Protein AF-A0A2A4T9M2-F1 (afdb_monomer)

pLDDT: mean 83.79, std 14.41, range [33.53, 97.06]

Sequence (127 aa):
MSETKCDWQEVVDRSPRGYVEMNDGKRALYGPIESIVVDECDFVTIILKWSAEMTLGKCGIPTGEWTAVENNPIVFPNFIVSFTIDRMPEKGDRVLFGGFNILFFDKIEKVRPEDVKGLELEGNPTT

Structure (mmCIF, N/CA/C/O backbone):
data_AF-A0A2A4T9M2-F1
#
_entry.id   AF-A0A2A4T9M2-F1
#
loop_
_atom_site.group_PDB
_atom_site.id
_atom_site.type_symbol
_atom_site.label_atom_id
_atom_site.label_alt_id
_atom_site.label_comp_id
_atom_site.label_asym_id
_atom_site.label_entity_id
_atom_site.label_seq_id
_atom_site.pdbx_PDB_ins_code
_atom_site.Cartn_x
_atom_site.Cartn_y
_atom_site.Cartn_z
_atom_site.occupancy
_atom_site.B_iso_or_equiv
_atom_site.auth_seq_id
_atom_site.auth_comp_id
_atom_site.auth_asym_id
_atom_site.auth_atom_id
_atom_site.pdbx_PDB_model_num
ATOM 1 N N . MET A 1 1 ? -20.728 4.838 -8.486 1.00 52.41 1 MET A N 1
ATOM 2 C CA . MET A 1 1 ? -19.629 5.738 -8.087 1.00 52.41 1 MET A CA 1
ATOM 3 C C . MET A 1 1 ? -18.981 5.116 -6.872 1.00 52.41 1 MET A C 1
ATOM 5 O O . MET A 1 1 ? -19.731 4.701 -5.996 1.00 52.41 1 MET A O 1
ATOM 9 N N . SER A 1 2 ? -17.659 4.970 -6.854 1.00 66.62 2 SER A N 1
ATOM 10 C CA . SER A 1 2 ? -16.936 4.539 -5.657 1.00 66.62 2 SER A CA 1
ATOM 11 C C . SER A 1 2 ? -17.000 5.647 -4.610 1.00 66.62 2 SER A C 1
ATOM 13 O O . SER A 1 2 ? -16.831 6.823 -4.929 1.00 66.62 2 SER A O 1
ATOM 15 N N . GLU A 1 3 ? -17.317 5.277 -3.376 1.00 83.75 3 GLU A N 1
ATOM 16 C CA . GLU A 1 3 ? -17.395 6.201 -2.250 1.00 83.75 3 GLU A CA 1
ATOM 17 C C . GLU A 1 3 ? -16.004 6.382 -1.641 1.00 83.75 3 GLU A C 1
ATOM 19 O O . GLU A 1 3 ? -15.291 5.402 -1.416 1.00 83.75 3 GLU A O 1
ATOM 24 N N . THR A 1 4 ? -15.619 7.633 -1.389 1.00 85.50 4 THR A N 1
ATOM 25 C CA . THR A 1 4 ? -14.401 7.957 -0.642 1.00 85.50 4 THR A CA 1
ATOM 26 C C . THR A 1 4 ? -14.651 7.774 0.850 1.00 85.50 4 THR A C 1
ATOM 28 O O . THR A 1 4 ? -15.569 8.376 1.403 1.00 85.50 4 THR A O 1
ATOM 31 N N . LYS A 1 5 ? -13.811 6.963 1.492 1.00 89.12 5 LYS A N 1
ATOM 32 C CA . LYS A 1 5 ? -13.893 6.567 2.901 1.00 89.12 5 LYS A CA 1
ATOM 33 C C . LYS A 1 5 ? -12.594 6.906 3.633 1.00 89.12 5 LYS A C 1
ATOM 35 O O . LYS A 1 5 ? -11.567 7.105 2.991 1.00 89.12 5 LYS A O 1
ATOM 40 N N . CYS A 1 6 ? -12.639 6.950 4.965 1.00 86.19 6 CYS A N 1
ATOM 41 C CA . CYS A 1 6 ? -11.471 7.214 5.821 1.00 86.19 6 CYS A CA 1
ATOM 42 C C . CYS A 1 6 ? -11.332 6.220 6.987 1.00 86.19 6 CYS A C 1
ATOM 44 O O . CYS A 1 6 ? -10.532 6.461 7.880 1.00 86.19 6 CYS A O 1
ATOM 46 N N . ASP A 1 7 ? -12.122 5.143 7.011 1.00 90.38 7 ASP A N 1
ATOM 47 C CA . ASP A 1 7 ? -12.035 4.107 8.044 1.00 90.38 7 ASP A CA 1
ATOM 48 C C . ASP A 1 7 ? -11.320 2.872 7.488 1.00 90.38 7 ASP A C 1
ATOM 50 O O . ASP A 1 7 ? -11.917 2.035 6.806 1.00 90.38 7 ASP A O 1
ATOM 54 N N . TRP A 1 8 ? -10.015 2.776 7.737 1.00 94.69 8 TRP A N 1
ATOM 55 C CA . TRP A 1 8 ? -9.203 1.653 7.276 1.00 94.69 8 TRP A CA 1
ATOM 56 C C . TRP A 1 8 ? -9.499 0.346 7.999 1.00 94.69 8 TRP A C 1
ATOM 58 O O . TRP A 1 8 ? -9.036 -0.696 7.526 1.00 94.69 8 TRP A O 1
ATOM 68 N N . GLN A 1 9 ? -10.296 0.351 9.074 1.00 94.75 9 GLN A N 1
ATOM 69 C CA . GLN A 1 9 ? -10.727 -0.897 9.694 1.00 94.75 9 GLN A CA 1
ATOM 70 C C . GLN A 1 9 ? -11.487 -1.767 8.684 1.00 94.75 9 GLN A C 1
ATOM 72 O O . GLN A 1 9 ? -11.270 -2.974 8.636 1.00 94.75 9 GLN A O 1
ATOM 77 N N . GLU A 1 10 ? -12.252 -1.158 7.768 1.00 93.62 10 GLU A N 1
ATOM 78 C CA . GLU A 1 10 ? -12.910 -1.869 6.663 1.00 93.62 10 GLU A CA 1
ATOM 79 C C . GLU A 1 10 ? -11.907 -2.611 5.760 1.00 93.62 10 GLU A C 1
ATOM 81 O O . GLU A 1 10 ? -12.169 -3.726 5.304 1.00 93.62 10 GLU A O 1
ATOM 86 N N . VAL A 1 11 ? -10.742 -2.014 5.498 1.00 94.44 11 VAL A N 1
ATOM 87 C CA . VAL A 1 11 ? -9.681 -2.649 4.703 1.00 94.44 11 VAL A CA 1
ATOM 88 C C . VAL A 1 11 ? -9.020 -3.771 5.503 1.00 94.44 11 VAL A C 1
ATOM 90 O O . VAL A 1 11 ? -8.787 -4.852 4.959 1.00 94.44 11 VAL A O 1
ATOM 93 N N . VAL A 1 12 ? -8.747 -3.543 6.790 1.00 95.25 12 VAL A N 1
ATOM 94 C CA . VAL A 1 12 ? -8.125 -4.528 7.688 1.00 95.25 12 VAL A CA 1
ATOM 95 C C . VAL A 1 12 ? -9.006 -5.764 7.870 1.00 95.25 12 VAL A C 1
ATOM 97 O O . VAL A 1 12 ? -8.512 -6.886 7.740 1.00 95.25 12 VAL A O 1
ATOM 100 N N . ASP A 1 13 ? -10.309 -5.586 8.082 1.00 95.62 13 ASP A N 1
ATOM 101 C CA . ASP A 1 13 ? -11.271 -6.673 8.314 1.00 95.62 13 ASP A CA 1
ATOM 102 C C . ASP A 1 13 ? -11.364 -7.637 7.127 1.00 95.62 13 ASP A C 1
ATOM 104 O O . 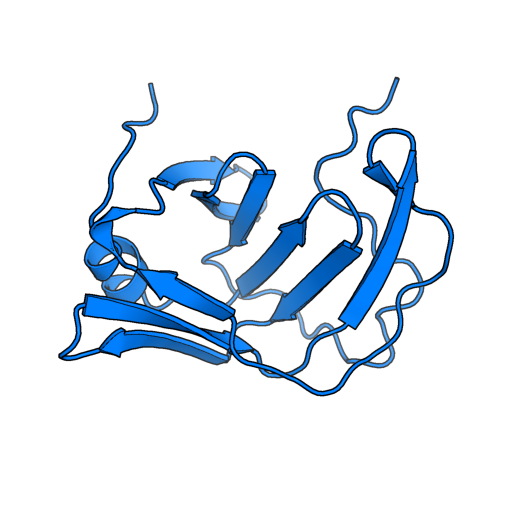ASP A 1 13 ? -11.597 -8.838 7.282 1.00 95.62 13 ASP A O 1
ATOM 108 N N . ARG A 1 14 ? -11.098 -7.133 5.921 1.00 94.62 14 ARG A N 1
ATOM 109 C CA . ARG A 1 14 ? -11.031 -7.939 4.700 1.00 94.62 14 ARG A CA 1
ATOM 110 C C . ARG A 1 14 ? -9.749 -8.764 4.571 1.00 94.62 14 ARG A C 1
ATOM 112 O O . ARG A 1 14 ? -9.657 -9.581 3.657 1.00 94.62 14 ARG A O 1
ATOM 119 N N . SER A 1 15 ? -8.782 -8.582 5.473 1.00 93.31 15 SER A N 1
ATOM 120 C CA . SER A 1 15 ? -7.536 -9.353 5.556 1.00 93.31 15 SER A CA 1
ATOM 121 C C . SER A 1 15 ? -6.793 -9.478 4.211 1.00 93.31 15 SER A C 1
ATOM 123 O O . SER A 1 15 ? -6.554 -10.601 3.755 1.00 93.31 15 SER A O 1
ATOM 125 N N . PRO A 1 16 ? -6.424 -8.359 3.556 1.00 93.12 16 PRO A N 1
ATOM 126 C CA . PRO A 1 16 ? -5.780 -8.369 2.243 1.00 93.12 16 PRO A CA 1
ATOM 127 C C . PRO A 1 16 ? -4.486 -9.192 2.235 1.00 93.12 16 PRO A C 1
ATOM 129 O O . PRO A 1 16 ? -3.684 -9.149 3.170 1.00 93.12 16 PRO A O 1
ATOM 132 N N . ARG A 1 17 ? -4.277 -9.954 1.155 1.00 90.62 17 ARG A N 1
ATOM 133 C CA . ARG A 1 17 ? -3.112 -10.839 0.945 1.00 90.62 17 ARG A CA 1
ATOM 134 C C . ARG A 1 17 ? -2.415 -10.620 -0.397 1.00 90.62 17 ARG A C 1
ATOM 136 O O . ARG A 1 17 ? -1.565 -11.436 -0.763 1.00 90.62 17 ARG A O 1
ATOM 143 N N . GLY A 1 18 ? -2.796 -9.578 -1.127 1.00 93.12 18 GLY A N 1
ATOM 144 C CA . GLY A 1 18 ? -2.173 -9.189 -2.382 1.00 93.12 18 GLY A CA 1
ATOM 145 C C . GLY A 1 18 ? -0.875 -8.434 -2.155 1.00 93.12 18 GLY A C 1
ATOM 146 O O . GLY A 1 18 ? 0.050 -8.926 -1.504 1.00 93.12 18 GLY A O 1
ATOM 147 N N . TYR A 1 19 ? -0.801 -7.238 -2.713 1.00 92.44 19 TYR A N 1
ATOM 148 C CA . TYR A 1 19 ? 0.390 -6.404 -2.693 1.00 92.44 19 TYR A CA 1
ATOM 149 C C . TYR A 1 19 ? 0.013 -4.929 -2.616 1.00 92.44 19 TYR A C 1
ATOM 151 O O . TYR A 1 19 ? -1.140 -4.559 -2.854 1.00 92.44 19 TYR A O 1
ATOM 159 N N . VAL A 1 20 ? 0.997 -4.104 -2.279 1.00 93.56 20 VAL A N 1
ATOM 160 C CA . VAL A 1 20 ? 0.899 -2.650 -2.326 1.00 93.56 20 VAL A CA 1
ATOM 161 C C . VAL A 1 20 ? 1.801 -2.107 -3.430 1.00 93.56 20 VAL A C 1
ATOM 163 O O . VAL A 1 20 ? 2.918 -2.588 -3.621 1.00 93.56 20 VAL A O 1
ATOM 166 N N . GLU A 1 21 ? 1.304 -1.100 -4.131 1.00 92.50 21 GLU A N 1
ATOM 167 C CA . GLU A 1 21 ? 2.048 -0.198 -4.999 1.00 92.50 21 GLU A CA 1
ATOM 168 C C . GLU A 1 21 ? 1.933 1.204 -4.401 1.00 92.50 21 GLU A C 1
ATOM 170 O O . GLU A 1 21 ? 0.840 1.751 -4.252 1.00 92.50 21 GLU A O 1
ATOM 175 N N . MET A 1 22 ? 3.065 1.786 -4.032 1.00 92.00 22 MET A N 1
ATOM 176 C CA . MET A 1 22 ? 3.144 3.155 -3.549 1.00 92.00 22 MET A CA 1
ATOM 177 C C . MET A 1 22 ? 3.918 4.026 -4.517 1.00 92.00 22 MET A C 1
ATOM 179 O O . MET A 1 22 ? 4.895 3.583 -5.115 1.00 92.00 22 MET A O 1
ATOM 183 N N . ASN A 1 23 ? 3.515 5.287 -4.613 1.00 88.94 23 ASN A N 1
ATOM 184 C CA . ASN A 1 23 ? 4.196 6.30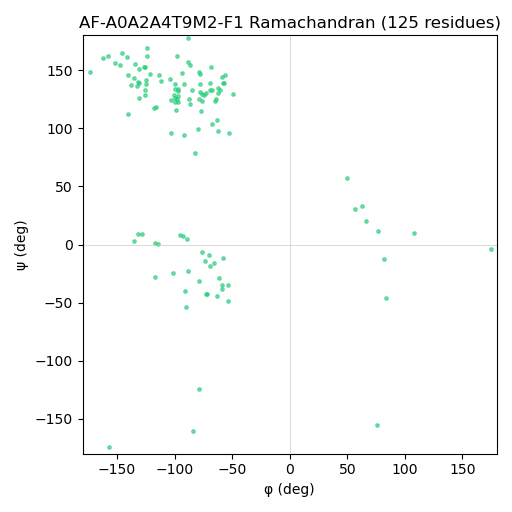1 -5.398 1.00 88.94 23 ASN A CA 1
ATOM 185 C C . ASN A 1 23 ? 4.191 7.631 -4.633 1.00 88.94 23 ASN A C 1
ATOM 187 O O . ASN A 1 23 ? 3.143 8.250 -4.457 1.00 88.94 23 ASN A O 1
ATOM 191 N N . ASP A 1 24 ? 5.369 8.078 -4.187 1.00 85.00 24 ASP A N 1
ATOM 192 C CA . ASP A 1 24 ? 5.542 9.356 -3.473 1.00 85.00 24 ASP A CA 1
ATOM 193 C C . ASP A 1 24 ? 5.955 10.521 -4.404 1.00 85.00 24 ASP A C 1
ATOM 195 O O . ASP A 1 24 ? 6.299 11.617 -3.952 1.00 85.00 24 ASP A O 1
ATOM 199 N N . GLY A 1 25 ? 5.946 10.285 -5.721 1.00 84.25 25 GLY A N 1
ATOM 200 C CA . GLY A 1 25 ? 6.377 11.217 -6.763 1.00 84.25 25 GLY A CA 1
ATOM 201 C C . GLY A 1 25 ? 7.890 11.254 -7.004 1.00 84.25 25 GLY A C 1
ATOM 202 O O . GLY A 1 25 ? 8.329 11.809 -8.011 1.00 84.25 25 GLY A O 1
ATOM 203 N N . LYS A 1 26 ? 8.696 10.661 -6.117 1.00 86.25 26 LYS A N 1
ATOM 204 C CA . LYS A 1 26 ? 10.155 10.509 -6.268 1.00 86.25 26 LYS A CA 1
ATOM 205 C C . LYS A 1 26 ? 10.575 9.050 -6.331 1.00 86.25 26 LYS A C 1
ATOM 207 O O . LYS A 1 26 ? 11.613 8.736 -6.907 1.00 86.25 26 LYS A O 1
ATOM 212 N N . ARG A 1 27 ? 9.802 8.167 -5.716 1.00 89.56 27 ARG A N 1
ATOM 213 C CA . ARG A 1 27 ? 10.038 6.736 -5.638 1.00 89.56 27 ARG A CA 1
ATOM 214 C C . ARG A 1 27 ? 8.725 5.998 -5.789 1.00 89.56 27 ARG A C 1
ATOM 216 O O . ARG A 1 27 ? 7.679 6.453 -5.325 1.00 89.56 27 ARG A O 1
ATOM 223 N N . ALA A 1 28 ? 8.824 4.841 -6.420 1.00 90.38 28 ALA A N 1
ATOM 224 C CA . ALA A 1 28 ? 7.806 3.825 -6.349 1.00 90.38 28 ALA A CA 1
ATOM 225 C C . ALA A 1 28 ? 8.268 2.715 -5.412 1.00 90.38 28 ALA A C 1
ATOM 227 O O . ALA A 1 28 ? 9.448 2.364 -5.412 1.00 90.38 28 ALA A O 1
ATOM 228 N N . LEU A 1 29 ? 7.338 2.172 -4.637 1.00 92.12 29 LEU A N 1
ATOM 229 C CA . LEU A 1 29 ? 7.558 1.027 -3.770 1.00 92.12 29 LEU A CA 1
ATOM 230 C C . LEU A 1 29 ? 6.540 -0.055 -4.113 1.00 92.12 29 LEU A C 1
ATOM 232 O O . LEU A 1 29 ? 5.368 0.231 -4.340 1.00 92.12 29 LEU A O 1
ATOM 236 N N . TYR A 1 30 ? 7.000 -1.296 -4.147 1.00 91.69 30 TYR A N 1
ATOM 237 C CA . TYR A 1 30 ? 6.173 -2.465 -4.396 1.00 91.69 30 TYR A CA 1
ATOM 238 C C . TYR A 1 30 ? 6.472 -3.525 -3.346 1.00 91.69 30 TYR A C 1
ATOM 240 O O . TYR A 1 30 ? 7.638 -3.771 -3.027 1.00 91.69 30 TYR A O 1
ATOM 248 N N . GLY A 1 31 ? 5.444 -4.207 -2.850 1.00 91.06 31 GLY A N 1
ATOM 249 C CA . GLY A 1 31 ? 5.676 -5.411 -2.062 1.00 91.06 31 GLY A CA 1
ATOM 250 C C . GLY A 1 31 ? 4.410 -6.181 -1.697 1.00 91.06 31 GLY A C 1
ATOM 251 O O . GLY A 1 31 ? 3.346 -5.586 -1.511 1.00 91.06 31 GLY A O 1
ATOM 252 N N . PRO A 1 32 ? 4.496 -7.518 -1.585 1.00 92.25 32 PRO A N 1
ATOM 253 C CA . PRO A 1 32 ? 3.383 -8.343 -1.139 1.00 92.25 32 PRO A CA 1
ATOM 254 C C . PRO A 1 32 ? 3.073 -8.111 0.339 1.00 92.25 32 PRO A C 1
ATOM 256 O O . PRO A 1 32 ? 3.974 -8.061 1.177 1.00 92.25 32 PRO A O 1
ATOM 259 N N . ILE A 1 33 ? 1.784 -8.060 0.662 1.00 93.56 33 ILE A N 1
ATOM 260 C CA . ILE A 1 33 ? 1.295 -7.783 2.013 1.00 93.56 33 ILE A CA 1
ATOM 261 C C . ILE A 1 33 ? 1.538 -9.002 2.907 1.00 93.56 33 ILE A C 1
ATOM 263 O O . ILE A 1 33 ? 1.195 -10.146 2.574 1.00 93.56 33 ILE A O 1
ATOM 267 N N . GLU A 1 34 ? 2.127 -8.754 4.069 1.00 93.19 34 GLU A N 1
ATOM 268 C CA . GLU A 1 34 ? 2.172 -9.696 5.180 1.00 93.19 34 GLU A CA 1
ATOM 269 C C . GLU A 1 34 ? 0.962 -9.496 6.091 1.00 93.19 34 GLU A C 1
ATOM 271 O O . GLU A 1 34 ? 0.197 -10.439 6.317 1.00 93.19 34 GLU A O 1
ATOM 276 N N . SER A 1 35 ? 0.743 -8.266 6.551 1.00 95.06 35 SER A N 1
ATOM 277 C CA . SER A 1 35 ? -0.394 -7.890 7.390 1.00 95.06 35 SER A CA 1
ATOM 278 C C . SER A 1 35 ? -0.683 -6.393 7.310 1.00 95.06 35 SER A C 1
ATOM 280 O O . SER A 1 35 ? 0.153 -5.599 6.883 1.00 95.06 35 SER A O 1
ATOM 282 N N . ILE A 1 36 ? -1.892 -6.018 7.722 1.00 97.06 36 ILE A N 1
ATOM 283 C CA . ILE A 1 36 ? -2.294 -4.627 7.931 1.00 97.06 36 ILE A CA 1
ATOM 284 C C . ILE A 1 36 ? -2.987 -4.560 9.279 1.00 97.06 36 ILE A C 1
ATOM 286 O O . ILE A 1 36 ? -3.788 -5.442 9.592 1.00 97.06 36 ILE A O 1
ATOM 290 N N . VAL A 1 37 ? -2.665 -3.544 10.068 1.00 96.94 37 VAL A N 1
ATOM 291 C CA . VAL A 1 37 ? -3.269 -3.312 11.381 1.00 96.94 37 VAL A CA 1
ATOM 292 C C . VAL A 1 37 ? -3.631 -1.840 11.533 1.00 96.94 37 VAL A C 1
ATOM 294 O O . VAL A 1 37 ? -2.891 -0.982 11.054 1.00 96.94 37 VAL A O 1
ATOM 297 N N . VAL A 1 38 ? -4.750 -1.566 12.203 1.00 96.50 38 VAL A N 1
ATOM 298 C CA . VAL A 1 38 ? -4.997 -0.274 12.852 1.00 96.50 38 VAL A CA 1
ATOM 299 C C . VAL A 1 38 ? -4.631 -0.453 14.322 1.00 96.50 38 VAL A C 1
ATOM 301 O O . VAL A 1 38 ? -5.127 -1.382 14.962 1.00 96.50 38 VAL A O 1
ATOM 304 N N . ASP A 1 39 ? -3.706 0.353 14.832 1.00 94.19 39 ASP A N 1
ATOM 305 C CA . ASP A 1 39 ? -3.257 0.263 16.223 1.00 94.19 39 ASP A CA 1
ATOM 306 C C . ASP A 1 39 ? -4.112 1.108 17.187 1.00 94.19 39 ASP A C 1
ATOM 308 O O . ASP A 1 39 ? -5.047 1.806 16.796 1.00 94.19 39 ASP A O 1
ATOM 312 N N . GLU A 1 40 ? -3.795 1.043 18.483 1.00 92.19 40 GLU A N 1
ATOM 313 C CA . GLU A 1 40 ? -4.499 1.799 19.530 1.00 92.19 40 GLU A CA 1
ATOM 314 C C . GLU A 1 40 ? -4.318 3.324 19.432 1.00 92.19 40 GLU A C 1
ATOM 316 O O . GLU A 1 40 ? -5.076 4.074 20.048 1.00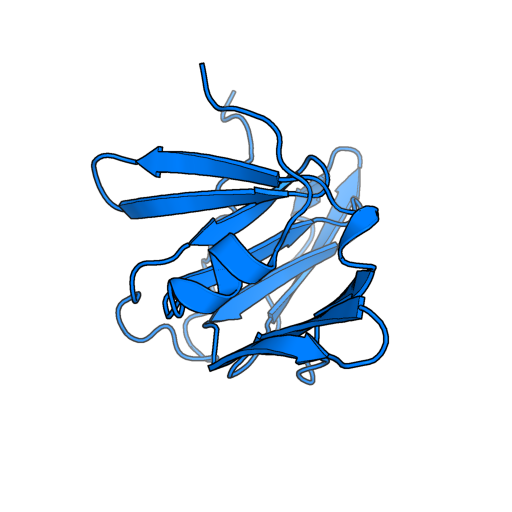 92.19 40 GLU A O 1
ATOM 321 N N . CYS A 1 41 ? -3.329 3.784 18.661 1.00 93.19 41 CYS A N 1
ATOM 322 C CA . CYS A 1 41 ? -3.080 5.194 18.381 1.00 93.19 41 CYS A CA 1
ATOM 323 C C . CYS A 1 41 ? -3.786 5.670 17.098 1.00 93.19 41 CYS A C 1
ATOM 325 O O . CYS A 1 41 ? -3.563 6.809 16.683 1.00 93.19 41 CYS A O 1
ATOM 327 N N . ASP A 1 42 ? -4.632 4.831 16.487 1.00 93.12 42 ASP A N 1
ATOM 328 C CA . ASP A 1 42 ? -5.346 5.089 15.231 1.00 93.12 42 ASP A CA 1
ATOM 329 C C . ASP A 1 42 ? -4.404 5.285 14.025 1.00 93.12 42 ASP A C 1
ATOM 331 O O . ASP A 1 42 ? -4.668 6.056 13.094 1.00 93.12 42 ASP A O 1
ATOM 335 N N . PHE A 1 43 ? -3.271 4.576 14.034 1.00 95.81 43 PHE A N 1
ATOM 336 C CA . PHE A 1 43 ? -2.373 4.476 12.888 1.00 95.81 43 PHE A CA 1
ATOM 337 C C . PHE A 1 43 ? -2.594 3.178 12.130 1.00 95.81 43 PHE A C 1
ATOM 339 O O . PHE A 1 43 ? -2.695 2.095 12.703 1.00 95.81 43 PHE A O 1
ATOM 346 N N . VAL A 1 44 ? -2.588 3.293 10.807 1.00 96.62 44 VAL A N 1
ATOM 347 C CA . VAL A 1 44 ? -2.546 2.156 9.899 1.00 96.62 44 VAL A CA 1
ATOM 348 C C . VAL A 1 44 ? -1.089 1.794 9.672 1.00 96.62 44 VAL A C 1
ATOM 350 O O . VAL A 1 44 ? -0.298 2.637 9.249 1.00 96.62 44 VAL A O 1
ATOM 353 N N . THR A 1 45 ? -0.747 0.533 9.917 1.00 97.00 45 THR A N 1
ATOM 354 C CA . THR A 1 45 ? 0.563 -0.036 9.594 1.00 97.00 45 THR A CA 1
ATOM 355 C C . THR A 1 45 ? 0.393 -1.170 8.591 1.00 97.00 45 THR A C 1
ATOM 357 O O . THR A 1 45 ? -0.237 -2.183 8.897 1.00 97.00 45 THR A O 1
ATOM 360 N N . ILE A 1 46 ? 0.973 -1.015 7.400 1.00 96.25 46 ILE A N 1
ATOM 361 C CA . ILE A 1 46 ? 1.056 -2.059 6.373 1.00 96.25 46 ILE A CA 1
ATOM 362 C C . ILE A 1 46 ? 2.445 -2.689 6.461 1.00 96.25 46 ILE A C 1
ATOM 364 O O . ILE A 1 46 ? 3.460 -2.037 6.203 1.00 96.25 46 ILE A O 1
ATOM 368 N N . ILE A 1 47 ? 2.481 -3.969 6.813 1.00 95.19 47 ILE A N 1
ATOM 369 C CA . ILE A 1 47 ? 3.693 -4.783 6.874 1.00 95.19 47 ILE A CA 1
ATOM 370 C C . ILE A 1 47 ? 3.750 -5.608 5.594 1.00 95.19 47 ILE A C 1
ATOM 372 O O . ILE A 1 47 ? 2.799 -6.315 5.249 1.00 95.19 47 ILE A O 1
ATOM 376 N N . LEU A 1 48 ? 4.862 -5.512 4.874 1.00 93.62 48 LEU A N 1
ATOM 377 C CA . LEU A 1 48 ? 5.105 -6.289 3.660 1.00 93.62 48 LEU A CA 1
ATOM 378 C C . LEU A 1 48 ? 5.955 -7.509 4.003 1.00 93.62 48 LEU A C 1
ATOM 380 O O . LEU A 1 48 ? 6.602 -7.527 5.040 1.00 93.62 48 LEU A O 1
ATOM 384 N N . LYS A 1 49 ? 5.990 -8.529 3.147 1.00 90.75 49 LYS A N 1
ATOM 385 C CA . LYS A 1 49 ? 6.924 -9.662 3.333 1.00 90.75 49 LYS A CA 1
ATOM 386 C C . LYS A 1 49 ? 8.338 -9.304 2.884 1.00 90.75 49 LYS A C 1
ATOM 388 O O . LYS A 1 49 ? 9.321 -9.843 3.380 1.00 90.75 49 LYS A O 1
ATOM 393 N N . TRP A 1 50 ? 8.407 -8.443 1.880 1.00 90.19 50 TRP A N 1
ATOM 394 C CA . TRP A 1 50 ? 9.599 -7.830 1.320 1.00 90.19 50 TRP A CA 1
ATOM 395 C C . TRP A 1 50 ? 9.148 -6.609 0.518 1.00 90.19 50 TRP A C 1
ATOM 397 O O . TRP A 1 50 ? 7.980 -6.526 0.126 1.00 90.19 50 TRP A O 1
ATOM 407 N N . SER A 1 51 ? 10.066 -5.689 0.254 1.00 90.88 51 SER A N 1
ATOM 408 C CA . SER A 1 51 ? 9.805 -4.515 -0.569 1.00 90.88 51 SER A CA 1
ATOM 409 C C . SER A 1 51 ? 10.884 -4.344 -1.629 1.00 90.88 51 SER A C 1
ATOM 411 O O . SER A 1 51 ? 12.040 -4.748 -1.469 1.00 90.88 51 SER A O 1
ATOM 413 N N . ALA A 1 52 ? 10.488 -3.747 -2.740 1.00 91.06 52 ALA A N 1
ATOM 414 C CA . ALA A 1 52 ? 11.404 -3.190 -3.709 1.00 91.06 52 ALA A CA 1
ATOM 415 C C . ALA A 1 52 ? 11.058 -1.735 -3.963 1.00 91.06 52 ALA A C 1
ATOM 417 O O . ALA A 1 52 ? 9.905 -1.329 -3.822 1.00 91.06 52 ALA A O 1
ATOM 418 N N . GLU A 1 53 ? 12.069 -0.970 -4.349 1.00 91.50 53 GLU A N 1
ATOM 419 C CA . GLU A 1 53 ? 11.939 0.435 -4.696 1.00 91.50 53 GLU A CA 1
ATOM 420 C C . GLU A 1 53 ? 12.526 0.714 -6.077 1.00 91.50 53 GLU A C 1
ATOM 422 O O . GLU A 1 53 ? 13.451 0.042 -6.544 1.00 91.50 53 GLU A O 1
ATOM 427 N N . MET A 1 54 ? 11.989 1.745 -6.717 1.00 90.00 54 MET A N 1
ATOM 428 C CA . MET A 1 54 ? 12.492 2.301 -7.962 1.00 90.00 54 MET A CA 1
ATOM 429 C C . MET A 1 54 ? 12.444 3.826 -7.898 1.00 90.00 54 MET A C 1
ATOM 431 O O . MET A 1 54 ? 11.454 4.410 -7.460 1.00 90.00 54 MET A O 1
ATOM 435 N N . THR A 1 55 ? 13.497 4.487 -8.379 1.00 90.12 55 THR A N 1
ATOM 436 C CA . THR A 1 55 ? 13.536 5.952 -8.457 1.00 90.12 55 THR A CA 1
ATOM 437 C C . THR A 1 55 ? 12.722 6.460 -9.642 1.00 90.12 55 THR A C 1
ATOM 439 O O . THR A 1 55 ? 12.899 6.027 -10.787 1.00 90.12 55 THR A O 1
ATOM 442 N N . LEU A 1 56 ? 11.875 7.445 -9.369 1.00 87.62 56 LEU A N 1
ATOM 443 C CA . LEU A 1 56 ? 11.088 8.167 -10.355 1.00 87.62 56 LEU A CA 1
ATOM 444 C C . LEU A 1 56 ? 11.754 9.507 -10.685 1.00 87.62 56 LEU A C 1
ATOM 446 O O . LEU A 1 56 ? 12.187 10.260 -9.812 1.00 87.62 56 LEU A O 1
ATOM 450 N N . GLY A 1 57 ? 11.841 9.797 -11.976 1.00 84.25 57 GLY A N 1
ATOM 451 C CA . GLY A 1 57 ? 12.293 11.067 -12.516 1.00 84.25 57 GLY A CA 1
ATOM 452 C C . GLY A 1 57 ? 11.178 12.106 -12.575 1.00 84.25 57 GLY A C 1
ATOM 453 O O . GLY A 1 57 ? 10.135 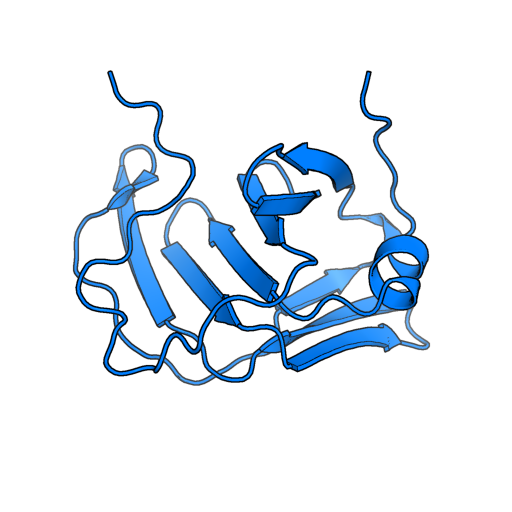12.008 -11.927 1.00 84.25 57 GLY A O 1
ATOM 454 N N . LYS A 1 58 ? 11.388 13.134 -13.403 1.00 79.00 58 LYS A N 1
ATOM 455 C CA . LYS A 1 58 ? 10.356 14.147 -13.657 1.00 79.00 58 LYS A CA 1
ATOM 456 C C . LYS A 1 58 ? 9.094 13.478 -14.211 1.00 79.00 58 LYS A C 1
ATOM 458 O O . LYS A 1 58 ? 9.185 12.588 -15.050 1.00 79.00 58 LYS A O 1
ATOM 463 N N . CYS A 1 59 ? 7.935 13.939 -13.743 1.00 74.62 59 CYS A N 1
ATOM 464 C CA . CYS A 1 59 ? 6.616 13.430 -14.131 1.00 74.62 59 CYS A CA 1
ATOM 465 C C . CYS A 1 59 ? 6.318 11.981 -13.696 1.00 74.62 59 CYS A C 1
ATOM 467 O O . CYS A 1 59 ? 5.436 11.361 -14.275 1.00 74.62 59 CYS A O 1
ATOM 469 N N . GLY A 1 60 ? 7.028 11.434 -12.700 1.00 72.56 60 GLY A N 1
ATOM 470 C CA . GLY A 1 60 ? 6.766 10.075 -12.204 1.00 72.56 60 GLY A CA 1
ATOM 471 C C . GLY A 1 60 ? 7.291 8.965 -13.119 1.00 72.56 60 GLY A C 1
ATOM 472 O O . GLY A 1 60 ? 6.962 7.801 -12.920 1.00 72.56 60 GLY A O 1
ATOM 473 N N . ILE A 1 61 ? 8.113 9.309 -14.116 1.00 78.56 61 ILE A N 1
ATOM 474 C CA . ILE A 1 61 ? 8.659 8.347 -15.075 1.00 78.56 61 ILE A CA 1
ATOM 475 C C . ILE A 1 61 ? 9.763 7.522 -14.396 1.00 78.56 61 ILE A C 1
ATOM 477 O O . ILE A 1 61 ? 10.688 8.116 -13.838 1.00 78.56 61 ILE A O 1
ATOM 481 N N . PRO A 1 62 ? 9.725 6.181 -14.464 1.00 80.31 62 PRO A N 1
ATOM 482 C CA . PRO A 1 62 ? 10.819 5.317 -14.027 1.00 80.31 62 PRO A CA 1
ATOM 483 C C . PRO A 1 62 ? 12.179 5.735 -14.598 1.00 80.31 62 PRO A C 1
ATOM 485 O O . PRO A 1 62 ? 12.320 5.931 -15.803 1.00 80.31 62 PRO A O 1
ATOM 488 N N . THR A 1 63 ? 13.196 5.865 -13.743 1.00 83.69 63 THR A N 1
ATOM 489 C CA . THR A 1 63 ? 14.567 6.232 -14.170 1.00 83.69 63 THR A CA 1
ATOM 490 C C . THR A 1 63 ? 15.615 5.159 -13.890 1.00 83.69 63 THR A C 1
ATOM 492 O O . THR A 1 63 ? 16.790 5.355 -14.198 1.00 83.69 63 THR A O 1
ATOM 495 N N . GLY A 1 64 ? 15.208 4.022 -13.330 1.00 79.25 64 GLY A N 1
ATOM 496 C CA . GLY A 1 64 ? 16.096 2.915 -12.993 1.00 79.25 64 GLY A CA 1
ATOM 497 C C . GLY A 1 64 ? 15.353 1.588 -12.914 1.00 79.25 64 GLY A C 1
ATOM 498 O O . GLY A 1 64 ? 14.168 1.515 -13.229 1.00 79.25 64 GLY A O 1
ATOM 499 N N . GLU A 1 65 ? 16.066 0.545 -12.498 1.00 83.25 65 GLU A N 1
ATOM 500 C CA . GLU A 1 65 ? 15.486 -0.773 -12.239 1.00 83.25 65 GLU A CA 1
ATOM 501 C C . GLU A 1 65 ? 14.944 -0.861 -10.808 1.00 83.25 65 GLU A C 1
ATOM 503 O O . GLU A 1 65 ? 15.428 -0.187 -9.892 1.00 83.25 65 GLU A O 1
ATOM 508 N N . TRP A 1 66 ? 13.971 -1.746 -10.607 1.00 85.25 66 TRP A N 1
ATOM 509 C CA . TRP A 1 66 ? 13.559 -2.159 -9.273 1.00 85.25 66 TRP A CA 1
ATOM 510 C C . TRP A 1 66 ? 14.716 -2.800 -8.520 1.00 85.25 66 TRP A C 1
ATOM 512 O O . TRP A 1 66 ? 15.398 -3.690 -9.029 1.00 85.25 66 TRP A O 1
ATOM 522 N N . THR A 1 67 ? 14.897 -2.378 -7.275 1.00 87.00 67 THR A N 1
ATOM 523 C CA . THR A 1 67 ? 15.899 -2.940 -6.373 1.00 87.00 67 THR A CA 1
ATOM 524 C C . THR A 1 67 ? 15.217 -3.375 -5.087 1.00 87.00 67 THR A C 1
ATOM 526 O O . THR A 1 67 ? 14.427 -2.619 -4.528 1.00 87.00 67 THR A O 1
ATOM 529 N N . ALA A 1 68 ? 15.508 -4.587 -4.610 1.00 86.81 68 ALA A N 1
ATOM 530 C CA . ALA A 1 68 ? 15.051 -5.024 -3.295 1.00 86.81 68 ALA A CA 1
ATOM 531 C C . ALA A 1 68 ? 15.664 -4.127 -2.209 1.00 86.81 68 ALA A C 1
ATOM 533 O O . ALA A 1 68 ? 16.863 -3.840 -2.244 1.00 86.81 68 ALA A O 1
ATOM 534 N N . VAL A 1 69 ? 14.851 -3.693 -1.252 1.00 87.25 69 VAL A N 1
ATOM 535 C CA . VAL A 1 69 ? 15.285 -2.815 -0.159 1.00 87.25 69 VAL A CA 1
ATOM 536 C C . VAL A 1 69 ? 14.968 -3.434 1.196 1.00 87.25 69 VAL A C 1
ATOM 538 O O . VAL A 1 69 ? 14.259 -4.437 1.299 1.00 87.25 69 VAL A O 1
ATOM 541 N N . GLU A 1 70 ? 15.519 -2.840 2.252 1.00 86.25 70 GLU A N 1
ATOM 542 C CA . GLU A 1 70 ? 15.115 -3.186 3.607 1.00 86.25 70 GLU A CA 1
ATOM 543 C C . GLU A 1 70 ? 13.636 -2.848 3.809 1.00 86.25 70 GLU A C 1
ATOM 545 O O . GLU A 1 70 ? 13.157 -1.759 3.477 1.00 86.25 70 GLU A O 1
ATOM 550 N N . ASN A 1 71 ? 12.909 -3.823 4.335 1.00 82.94 71 ASN A N 1
ATOM 551 C CA . ASN A 1 71 ? 11.470 -3.760 4.437 1.00 82.94 71 ASN A CA 1
ATOM 552 C C . ASN A 1 71 ? 11.048 -2.913 5.638 1.00 82.94 71 ASN A C 1
ATOM 554 O O . ASN A 1 71 ? 11.047 -3.380 6.776 1.00 82.94 71 ASN A O 1
ATOM 558 N N . ASN A 1 72 ? 10.687 -1.664 5.361 1.00 85.94 72 ASN A N 1
ATOM 559 C CA . ASN A 1 72 ? 10.142 -0.748 6.348 1.00 85.94 72 ASN A CA 1
ATOM 560 C C . ASN A 1 72 ? 8.609 -0.744 6.251 1.00 85.94 72 ASN A C 1
ATOM 562 O O . ASN A 1 72 ? 8.082 -0.611 5.143 1.00 85.94 72 ASN A O 1
ATOM 566 N N . PRO A 1 73 ? 7.881 -0.864 7.376 1.00 92.06 73 PRO A N 1
ATOM 567 C CA . PRO A 1 73 ? 6.430 -0.757 7.365 1.00 92.06 73 PRO A CA 1
ATOM 568 C C . PRO A 1 73 ? 5.971 0.596 6.820 1.00 92.06 73 PRO A C 1
ATOM 570 O O . PRO A 1 73 ? 6.577 1.635 7.093 1.00 92.06 73 PRO A O 1
ATOM 573 N N . ILE A 1 74 ? 4.861 0.587 6.090 1.00 93.56 74 ILE A N 1
ATOM 574 C CA . ILE A 1 74 ? 4.192 1.814 5.657 1.00 93.56 74 ILE A CA 1
ATOM 575 C C . ILE A 1 74 ? 3.244 2.221 6.779 1.00 93.56 74 ILE A C 1
ATOM 577 O O . ILE A 1 74 ? 2.351 1.452 7.130 1.00 93.56 74 ILE A O 1
ATOM 581 N N . VAL A 1 75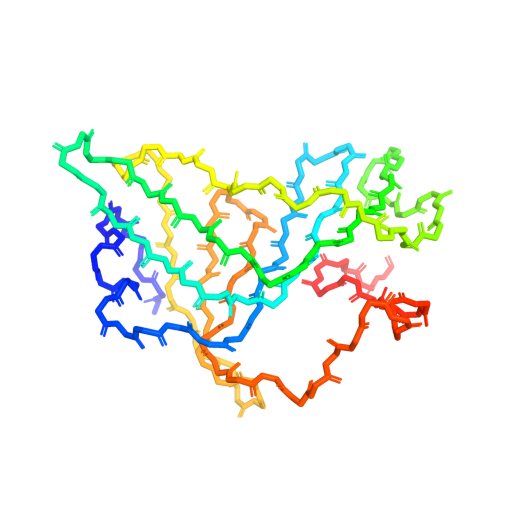 ? 3.436 3.418 7.330 1.00 94.62 75 VAL A N 1
ATOM 582 C CA . VAL A 1 75 ? 2.673 3.907 8.485 1.00 94.62 75 VAL A CA 1
ATOM 583 C C . VAL A 1 75 ? 2.033 5.249 8.161 1.00 94.62 75 VAL A C 1
ATOM 585 O O . VAL A 1 75 ? 2.717 6.173 7.716 1.00 94.62 75 VAL A O 1
ATOM 588 N N . PHE A 1 76 ? 0.729 5.377 8.399 1.00 93.62 76 PHE A N 1
ATOM 589 C CA . PHE A 1 76 ? 0.011 6.643 8.252 1.00 93.62 76 PHE A CA 1
ATOM 590 C C . PHE A 1 76 ? -1.206 6.723 9.185 1.00 93.62 76 PHE A C 1
ATOM 592 O O . PHE A 1 76 ? -1.740 5.689 9.584 1.00 93.62 76 PHE A O 1
ATOM 599 N N . PRO A 1 77 ? -1.677 7.933 9.539 1.00 92.56 77 PRO A N 1
ATOM 600 C CA . PRO A 1 77 ? -2.869 8.080 10.373 1.00 92.56 77 PRO A CA 1
ATOM 601 C C . PRO A 1 77 ? -4.132 7.619 9.635 1.00 92.56 77 PRO A C 1
ATOM 603 O O . PRO A 1 77 ? -4.360 8.038 8.494 1.00 92.56 77 PRO A O 1
ATOM 606 N N . ASN A 1 78 ? -4.966 6.814 10.299 1.00 89.88 78 ASN A N 1
ATOM 607 C CA . ASN A 1 78 ? -6.188 6.222 9.744 1.00 89.88 78 ASN A CA 1
ATOM 608 C C . ASN A 1 78 ? -7.124 7.280 9.133 1.00 89.88 78 ASN A C 1
ATOM 610 O O . ASN A 1 78 ? -7.506 7.200 7.969 1.00 89.88 78 ASN A O 1
ATOM 614 N N . PHE A 1 79 ? -7.376 8.357 9.878 1.00 86.00 79 PHE A N 1
ATOM 615 C CA . PHE A 1 79 ? -8.307 9.419 9.489 1.00 86.00 79 PHE A CA 1
ATOM 616 C C . PHE A 1 79 ? -7.808 10.365 8.379 1.00 86.00 79 PHE A C 1
ATOM 618 O O . PHE A 1 79 ? -8.602 11.142 7.846 1.00 86.00 79 PHE A O 1
ATOM 625 N N . ILE A 1 80 ? -6.509 10.361 8.046 1.00 84.81 80 ILE A N 1
ATOM 626 C CA . ILE A 1 80 ? -5.933 11.308 7.069 1.00 84.81 80 ILE A CA 1
ATOM 627 C C . ILE A 1 80 ? -5.963 10.737 5.658 1.00 84.81 80 ILE A C 1
ATOM 629 O O . ILE A 1 80 ? -6.210 11.460 4.690 1.00 84.81 80 ILE A O 1
ATOM 633 N N . VAL A 1 81 ? -5.666 9.449 5.526 1.00 89.12 81 VAL A N 1
ATOM 634 C CA . VAL A 1 81 ? -5.500 8.826 4.219 1.00 89.12 81 VAL A CA 1
ATOM 635 C C . VAL A 1 81 ? -6.838 8.265 3.779 1.00 89.12 81 VAL A C 1
ATOM 637 O O . VAL A 1 81 ? -7.203 7.145 4.116 1.00 89.12 81 VAL A O 1
ATOM 640 N N . SER A 1 82 ? -7.574 9.053 3.003 1.00 92.06 82 SER A N 1
ATOM 641 C CA . SER A 1 82 ? -8.802 8.566 2.395 1.00 92.06 82 SER A CA 1
ATOM 642 C C . SER A 1 82 ? -8.519 7.513 1.325 1.00 92.06 82 SER A C 1
ATOM 644 O O . SER A 1 82 ? -7.453 7.491 0.693 1.00 92.06 82 SER A O 1
ATOM 646 N N . PHE A 1 83 ? -9.497 6.638 1.120 1.00 93.56 83 PHE A N 1
ATOM 647 C CA . PHE A 1 83 ? -9.431 5.586 0.126 1.00 93.56 83 PHE A CA 1
ATOM 648 C C . PHE A 1 83 ? -10.760 5.360 -0.587 1.00 93.56 83 PHE A C 1
ATOM 650 O O . PHE A 1 83 ? -11.830 5.725 -0.102 1.00 93.56 83 PHE A O 1
ATOM 657 N N . THR A 1 84 ? -10.687 4.715 -1.744 1.00 94.19 84 THR A N 1
ATOM 658 C CA . THR A 1 84 ? -11.835 4.141 -2.446 1.00 94.19 84 THR A CA 1
ATOM 659 C C . THR A 1 84 ? -11.571 2.665 -2.696 1.00 94.19 84 THR A C 1
ATOM 661 O O . THR A 1 84 ? -10.447 2.276 -3.011 1.00 94.19 84 THR A O 1
ATOM 664 N N . ILE A 1 85 ? -12.603 1.833 -2.566 1.00 93.06 85 ILE A N 1
ATOM 665 C CA . ILE A 1 85 ? -12.531 0.423 -2.958 1.00 93.06 85 ILE A CA 1
ATOM 666 C C . ILE A 1 85 ? -13.185 0.272 -4.324 1.00 93.06 85 ILE A C 1
ATOM 668 O O . ILE A 1 85 ? -14.365 0.582 -4.488 1.00 93.06 85 ILE A O 1
ATOM 672 N N . ASP A 1 86 ? -12.417 -0.242 -5.277 1.00 90.88 86 ASP A N 1
ATOM 673 C CA . ASP A 1 86 ? -12.865 -0.519 -6.635 1.00 90.88 86 ASP A CA 1
ATOM 674 C C . ASP A 1 86 ? -12.685 -2.000 -6.957 1.00 90.88 86 ASP A C 1
ATOM 676 O O . ASP A 1 86 ? -11.721 -2.635 -6.530 1.00 90.88 86 ASP A O 1
ATOM 680 N N . ARG A 1 87 ? -13.588 -2.543 -7.775 1.00 87.38 87 ARG A N 1
ATOM 681 C CA . ARG A 1 87 ? -13.480 -3.909 -8.287 1.00 87.38 87 ARG A CA 1
ATOM 682 C C . ARG A 1 87 ? -12.880 -3.916 -9.685 1.00 87.38 87 ARG A C 1
ATOM 684 O O . ARG A 1 87 ? -13.428 -3.299 -10.597 1.00 87.38 87 ARG A O 1
ATOM 691 N N . MET A 1 88 ? -11.804 -4.672 -9.870 1.00 83.44 88 MET A N 1
ATOM 692 C CA . MET A 1 88 ? -11.226 -4.969 -11.176 1.00 83.44 88 MET A CA 1
ATOM 693 C C . MET A 1 88 ? -11.665 -6.367 -11.631 1.00 83.44 88 MET A C 1
ATOM 695 O O . MET A 1 88 ? -11.493 -7.326 -10.878 1.00 83.44 88 MET A O 1
ATOM 699 N N . PRO A 1 89 ? -1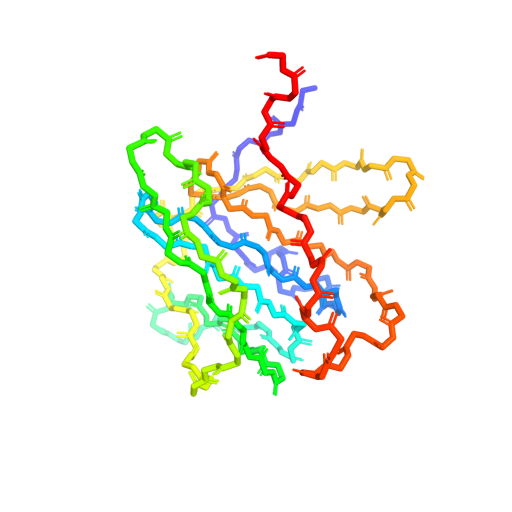2.210 -6.526 -12.853 1.00 79.94 89 PRO A N 1
ATOM 700 C CA . PRO A 1 89 ? -12.693 -7.820 -13.338 1.00 79.94 89 PRO A CA 1
ATOM 701 C C . PRO A 1 89 ? -11.665 -8.959 -13.270 1.00 79.94 89 PRO A C 1
ATOM 703 O O . PRO A 1 89 ? -12.044 -10.090 -12.988 1.00 79.94 89 PRO A O 1
ATOM 706 N N . GLU A 1 90 ? -10.383 -8.660 -13.492 1.00 78.38 90 GLU A N 1
ATOM 707 C CA . GLU A 1 90 ? -9.319 -9.671 -13.609 1.00 78.38 90 GLU A CA 1
ATOM 708 C C . GLU A 1 90 ? -8.456 -9.824 -12.349 1.00 78.38 90 GLU A C 1
ATOM 710 O O . GLU A 1 90 ? -7.875 -10.882 -12.131 1.00 78.38 90 GLU A O 1
ATOM 715 N N . LYS A 1 91 ? -8.373 -8.780 -11.516 1.00 74.69 91 LYS A N 1
ATOM 716 C CA . LYS A 1 91 ? -7.466 -8.714 -10.352 1.00 74.69 91 LYS A CA 1
ATOM 717 C C . LYS A 1 91 ? -8.195 -8.672 -9.005 1.00 74.69 91 LYS A C 1
ATOM 719 O O . LYS A 1 91 ? -7.550 -8.582 -7.965 1.00 74.69 91 LYS A O 1
ATOM 724 N N . GLY A 1 92 ? -9.527 -8.713 -9.034 1.00 86.69 92 GLY A N 1
ATOM 725 C CA . GLY A 1 92 ? -10.359 -8.612 -7.844 1.00 86.69 92 GLY A CA 1
ATOM 726 C C . GLY A 1 92 ? -10.459 -7.191 -7.310 1.00 86.69 92 GLY A C 1
ATOM 727 O O . GLY A 1 92 ? -10.341 -6.212 -8.050 1.00 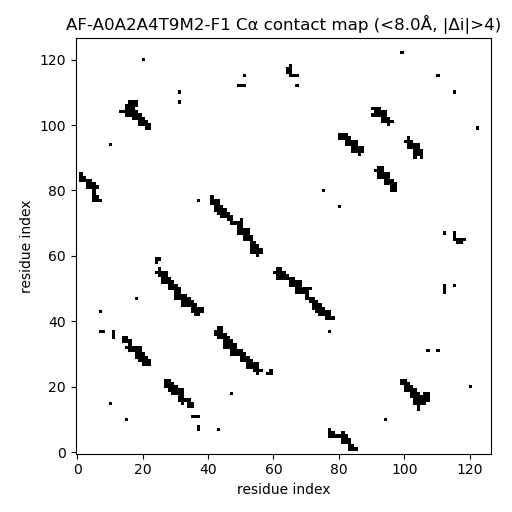86.69 92 GLY A O 1
ATOM 728 N N . ASP A 1 93 ? -10.731 -7.071 -6.017 1.00 92.06 93 ASP A N 1
ATOM 729 C CA . ASP A 1 93 ? -10.890 -5.766 -5.387 1.00 92.06 93 ASP A CA 1
ATOM 730 C C . ASP A 1 93 ? -9.526 -5.114 -5.119 1.00 92.06 93 ASP A C 1
ATOM 732 O O . ASP A 1 93 ? -8.544 -5.776 -4.758 1.00 92.06 93 ASP A O 1
ATOM 736 N N . ARG A 1 94 ? -9.492 -3.785 -5.219 1.00 93.00 94 ARG A N 1
ATOM 737 C CA . ARG A 1 94 ? -8.353 -2.950 -4.840 1.00 93.00 94 ARG A CA 1
ATOM 738 C C . ARG A 1 94 ? -8.793 -1.736 -4.034 1.00 93.00 94 ARG A C 1
ATOM 740 O O . ARG A 1 94 ? -9.913 -1.253 -4.180 1.00 93.00 94 ARG A O 1
ATOM 747 N N . VAL A 1 95 ? -7.874 -1.218 -3.237 1.00 94.56 95 VAL A N 1
ATOM 748 C CA . VAL A 1 95 ? -7.960 0.058 -2.536 1.00 94.56 95 VAL A CA 1
ATOM 749 C C . VAL A 1 95 ? -7.097 1.060 -3.292 1.00 94.56 95 VAL A C 1
ATOM 751 O O . VAL A 1 95 ? -5.908 0.814 -3.483 1.00 94.56 95 VAL A O 1
ATOM 754 N N . LEU A 1 96 ? -7.674 2.182 -3.710 1.00 93.31 96 LEU A N 1
ATOM 755 C CA . LEU A 1 96 ? -6.924 3.359 -4.149 1.00 93.31 96 LEU A CA 1
ATOM 756 C C . LEU A 1 96 ? -6.838 4.326 -2.975 1.00 93.31 96 LEU A C 1
ATOM 758 O O . LEU A 1 96 ? -7.867 4.644 -2.386 1.00 93.31 96 LEU A O 1
ATOM 762 N N . PHE A 1 97 ? -5.643 4.792 -2.624 1.00 93.12 97 PHE A N 1
ATOM 763 C CA . PHE A 1 97 ? -5.449 5.643 -1.451 1.00 93.12 97 PHE A CA 1
ATOM 764 C C . PHE A 1 97 ? -4.317 6.650 -1.635 1.00 93.12 97 PHE A C 1
ATOM 766 O O . PHE A 1 97 ? -3.393 6.453 -2.424 1.00 93.12 97 PHE A O 1
ATOM 773 N N . GLY A 1 98 ? -4.383 7.770 -0.911 1.00 85.56 98 GLY A N 1
ATOM 774 C CA . GLY A 1 98 ? -3.354 8.816 -0.996 1.00 85.56 98 GLY A CA 1
ATOM 775 C C . GLY A 1 98 ? -3.139 9.352 -2.422 1.00 85.56 98 GLY A C 1
ATOM 776 O O . GLY A 1 98 ? -2.026 9.718 -2.785 1.00 85.56 98 GLY A O 1
ATOM 777 N N . GLY A 1 99 ? -4.191 9.344 -3.248 1.00 79.94 99 GLY A N 1
ATOM 778 C CA . GLY A 1 99 ? -4.200 9.841 -4.627 1.00 79.94 99 GLY A CA 1
ATOM 779 C C . GLY A 1 99 ? -3.692 8.855 -5.683 1.00 79.94 99 GLY A C 1
ATOM 780 O O . GLY A 1 99 ? -4.349 8.698 -6.707 1.00 79.94 99 GLY A O 1
ATOM 781 N N . PHE A 1 100 ? -2.559 8.189 -5.443 1.00 84.19 100 PHE A N 1
ATOM 782 C CA . PHE A 1 100 ? -1.867 7.384 -6.468 1.00 84.19 100 PHE A CA 1
ATOM 783 C C . PHE A 1 100 ? -1.380 6.015 -5.982 1.00 84.19 100 PHE A C 1
ATOM 785 O O . PHE A 1 100 ? -0.733 5.299 -6.742 1.00 84.19 100 PHE A O 1
ATOM 792 N N . ASN A 1 101 ? -1.659 5.650 -4.729 1.00 91.69 101 ASN A N 1
ATOM 793 C CA . ASN A 1 101 ? -1.243 4.365 -4.180 1.00 91.69 101 ASN A CA 1
ATOM 794 C C . ASN A 1 101 ? -2.356 3.337 -4.352 1.00 91.69 101 ASN A C 1
ATOM 796 O O . ASN A 1 101 ? -3.544 3.670 -4.302 1.00 91.69 101 ASN A O 1
ATOM 800 N N . ILE A 1 102 ? -1.957 2.085 -4.532 1.00 93.69 102 ILE A N 1
ATOM 801 C CA . ILE A 1 102 ? -2.860 0.974 -4.799 1.00 93.69 102 ILE A CA 1
ATOM 802 C C . ILE A 1 102 ? -2.530 -0.177 -3.859 1.00 93.69 102 ILE A C 1
ATOM 804 O O . ILE A 1 102 ? -1.370 -0.488 -3.611 1.00 93.69 102 ILE A O 1
ATOM 808 N N . LEU A 1 103 ? -3.558 -0.832 -3.338 1.00 94.44 103 LEU A N 1
ATOM 809 C CA . LEU A 1 103 ? -3.440 -2.062 -2.568 1.00 94.44 103 LEU A CA 1
ATOM 810 C C . LEU A 1 103 ? -4.437 -3.075 -3.110 1.00 94.44 103 LEU A C 1
ATOM 812 O O . LEU A 1 103 ? -5.628 -2.791 -3.186 1.00 94.44 103 LEU A O 1
ATOM 816 N N . PHE A 1 104 ? -3.973 -4.267 -3.463 1.00 93.50 104 PHE A N 1
ATOM 817 C CA . PHE A 1 104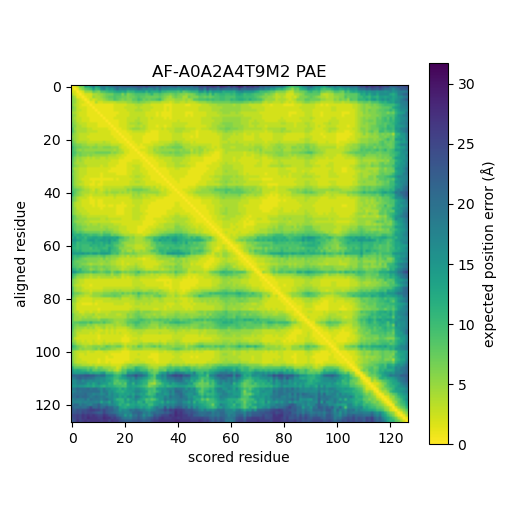 ? -4.834 -5.348 -3.943 1.00 93.50 104 PHE A CA 1
ATOM 818 C C . PHE A 1 104 ? -5.181 -6.316 -2.813 1.00 93.50 104 PHE A C 1
ATOM 820 O O . PHE A 1 104 ? -4.309 -6.738 -2.045 1.00 93.50 104 PHE A O 1
ATOM 827 N N . PHE A 1 105 ? -6.461 -6.682 -2.708 1.00 93.00 105 PHE A N 1
ATOM 828 C CA . PHE A 1 105 ? -6.913 -7.635 -1.691 1.00 93.00 105 PHE A CA 1
ATOM 829 C C . PHE A 1 105 ? -6.473 -9.058 -2.023 1.00 93.00 105 PHE A C 1
ATOM 831 O O . PHE A 1 105 ? -6.015 -9.792 -1.140 1.00 93.00 105 PHE A O 1
ATOM 838 N N . ASP A 1 106 ? -6.597 -9.427 -3.294 1.00 89.31 106 ASP A N 1
ATOM 839 C CA . ASP A 1 106 ? -6.438 -10.801 -3.733 1.00 89.31 106 ASP A CA 1
ATOM 840 C C . ASP A 1 106 ? -4.970 -11.199 -3.812 1.00 89.31 106 ASP A C 1
ATOM 842 O O . ASP A 1 106 ? -4.093 -10.453 -4.250 1.00 89.31 106 ASP A O 1
ATOM 846 N N . LYS A 1 107 ? -4.703 -12.418 -3.350 1.00 81.50 107 LYS A N 1
ATOM 847 C CA . LYS A 1 107 ? -3.359 -12.973 -3.296 1.00 81.50 107 LYS A CA 1
ATOM 848 C C . LYS A 1 107 ? -2.797 -13.131 -4.706 1.00 81.50 107 LYS A C 1
ATOM 850 O O . LYS A 1 107 ? -3.355 -13.860 -5.519 1.00 81.50 107 LYS A O 1
ATOM 855 N N . ILE A 1 108 ? -1.632 -12.543 -4.940 1.00 73.06 108 ILE A N 1
ATOM 856 C CA . ILE A 1 108 ? -0.848 -12.775 -6.153 1.00 73.06 108 ILE A CA 1
ATOM 857 C C . ILE A 1 108 ? -0.081 -14.098 -6.078 1.00 73.06 108 ILE A C 1
ATOM 859 O O . ILE A 1 108 ? 0.338 -14.542 -4.998 1.00 73.06 108 ILE A O 1
ATOM 863 N N . GLU A 1 109 ? 0.120 -14.736 -7.235 1.00 63.81 109 GLU A N 1
ATOM 864 C CA . GLU A 1 109 ? 1.101 -15.815 -7.354 1.00 63.81 109 GLU A CA 1
ATOM 865 C C . GLU A 1 109 ? 2.477 -15.298 -6.920 1.00 63.81 109 GLU A C 1
ATOM 867 O O . GLU A 1 109 ? 2.770 -14.112 -7.037 1.00 63.81 109 GLU A O 1
ATOM 872 N N . LYS A 1 110 ? 3.281 -16.174 -6.307 1.00 56.28 110 LYS A N 1
ATOM 873 C CA . LYS A 1 110 ? 4.489 -15.808 -5.552 1.00 56.28 110 LYS A CA 1
ATOM 874 C C . LYS A 1 110 ? 5.438 -14.921 -6.375 1.00 56.28 110 LYS A C 1
ATOM 876 O O . LYS A 1 110 ? 6.295 -15.448 -7.071 1.00 56.28 110 LYS A O 1
ATOM 881 N N . VAL A 1 111 ? 5.356 -13.602 -6.209 1.00 61.84 111 VAL A N 1
ATOM 882 C CA . VAL A 1 111 ? 6.406 -12.685 -6.661 1.00 61.84 111 VAL A CA 1
ATOM 883 C C . VAL A 1 111 ? 7.531 -12.784 -5.639 1.00 61.84 111 VAL A C 1
ATOM 885 O O . VAL A 1 111 ? 7.333 -12.504 -4.449 1.00 61.84 111 VAL A O 1
ATOM 888 N N . ARG A 1 112 ? 8.691 -13.286 -6.066 1.00 64.81 112 ARG A N 1
ATOM 889 C CA . ARG A 1 112 ? 9.883 -13.352 -5.216 1.00 64.81 112 ARG A CA 1
ATOM 890 C C . ARG A 1 112 ? 10.668 -12.044 -5.344 1.00 64.81 112 ARG A C 1
ATOM 892 O O . ARG A 1 112 ? 10.602 -11.406 -6.392 1.00 64.81 112 ARG A O 1
ATOM 899 N N . PRO A 1 113 ? 11.493 -11.691 -4.343 1.00 59.91 113 PRO A N 1
ATOM 900 C CA . PRO A 1 113 ? 12.432 -10.569 -4.442 1.00 59.91 113 PRO A CA 1
ATOM 901 C C . PRO A 1 113 ? 13.435 -10.684 -5.601 1.00 59.91 113 PRO A C 1
ATOM 903 O O . PRO A 1 113 ? 14.160 -9.744 -5.885 1.00 59.91 113 PRO A O 1
ATOM 906 N N . GLU A 1 114 ? 13.537 -11.846 -6.240 1.00 65.00 114 GLU A N 1
ATOM 907 C CA . GLU A 1 114 ? 14.385 -12.084 -7.413 1.00 65.00 114 GLU A CA 1
ATOM 908 C C . GLU A 1 114 ? 13.648 -11.769 -8.727 1.00 65.00 114 GLU A C 1
ATOM 910 O O . GLU A 1 114 ? 14.281 -11.467 -9.736 1.00 65.00 114 GLU A O 1
ATOM 915 N N . ASP A 1 115 ? 12.311 -11.80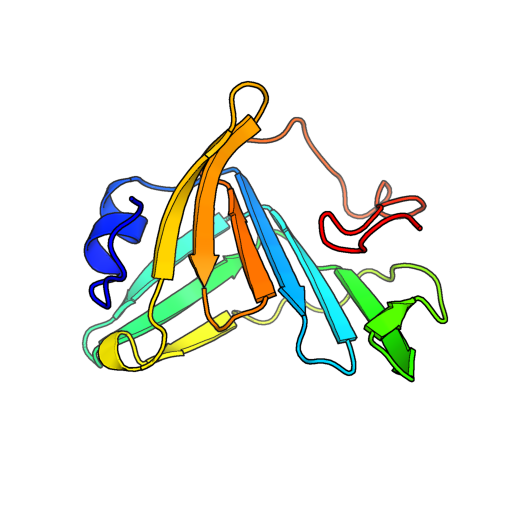1 -8.703 1.00 64.69 115 ASP A N 1
ATOM 916 C CA . ASP A 1 115 ? 11.438 -11.630 -9.869 1.00 64.69 115 ASP A CA 1
ATOM 917 C C . ASP A 1 115 ? 11.071 -10.147 -10.111 1.00 64.69 115 ASP A C 1
ATOM 919 O O . ASP A 1 115 ? 10.284 -9.832 -10.996 1.00 64.69 115 ASP A O 1
ATOM 923 N N . VAL A 1 116 ? 11.641 -9.213 -9.337 1.00 62.09 116 VAL A N 1
ATOM 924 C CA . VAL A 1 116 ? 11.376 -7.759 -9.449 1.00 62.09 116 VAL A CA 1
ATOM 925 C C . VAL A 1 116 ? 11.926 -7.135 -10.729 1.00 62.09 116 VAL A C 1
ATOM 927 O O . VAL A 1 116 ? 11.493 -6.052 -11.128 1.00 62.09 116 VAL A O 1
ATOM 930 N N . LYS A 1 117 ? 12.875 -7.805 -11.394 1.00 57.44 117 LYS A N 1
ATOM 931 C CA . LYS A 1 117 ? 13.380 -7.372 -12.699 1.00 57.44 117 LYS A CA 1
ATOM 932 C C . LYS A 1 117 ? 12.275 -7.516 -13.747 1.00 57.44 117 LYS A C 1
ATOM 934 O O . LYS A 1 117 ? 12.011 -8.618 -14.215 1.00 57.44 117 LYS A O 1
ATOM 939 N N . GLY A 1 118 ? 11.670 -6.389 -14.123 1.00 56.44 118 GLY A N 1
ATOM 940 C CA . GLY A 1 118 ? 10.602 -6.322 -15.125 1.00 56.44 118 GLY A CA 1
ATOM 941 C C . GLY A 1 118 ? 9.204 -6.033 -14.574 1.00 56.44 118 GLY A C 1
ATOM 942 O O . GLY A 1 118 ? 8.250 -6.130 -15.338 1.00 56.44 118 GLY A O 1
ATOM 943 N N . LEU A 1 119 ? 9.055 -5.673 -13.290 1.00 61.28 119 LEU A N 1
ATOM 944 C CA . LEU A 1 119 ? 7.773 -5.169 -12.785 1.00 61.28 119 LEU A CA 1
ATOM 945 C C . LEU A 1 119 ? 7.411 -3.832 -13.449 1.00 61.28 119 LEU A C 1
ATOM 947 O O . LEU A 1 119 ? 8.158 -2.855 -13.357 1.00 61.28 119 LEU A O 1
ATOM 951 N N . GLU A 1 120 ? 6.238 -3.781 -14.070 1.00 60.06 120 GLU A N 1
ATOM 952 C CA . GLU A 1 120 ? 5.617 -2.549 -14.555 1.00 60.06 120 GLU A CA 1
ATOM 953 C C . GLU A 1 120 ? 4.697 -1.978 -13.465 1.00 60.06 120 GLU A C 1
ATOM 955 O O . GLU A 1 120 ? 3.995 -2.727 -12.790 1.00 60.06 120 GLU A O 1
ATOM 960 N N . LEU A 1 121 ? 4.719 -0.656 -13.265 1.00 56.09 121 LEU A N 1
ATOM 961 C CA . LEU A 1 121 ? 3.786 0.019 -12.357 1.00 56.09 121 LEU A CA 1
ATOM 962 C C . LEU A 1 121 ? 2.411 0.129 -13.011 1.00 56.09 121 LEU A C 1
ATOM 964 O O . LEU A 1 121 ? 2.286 0.670 -14.115 1.00 56.09 121 LEU A O 1
ATOM 968 N N . GLU A 1 122 ? 1.370 -0.291 -12.303 1.00 57.00 122 GLU A N 1
ATOM 969 C CA . GLU A 1 122 ? -0.008 -0.200 -12.772 1.00 57.00 122 GLU A CA 1
ATOM 970 C C . GLU A 1 122 ? -0.540 1.211 -12.497 1.00 57.00 122 GLU A C 1
ATOM 972 O O . GLU A 1 122 ? -1.259 1.472 -11.536 1.00 57.00 122 GLU A O 1
ATOM 977 N N . GLY A 1 123 ? -0.157 2.168 -13.343 1.00 46.22 123 GLY A N 1
ATOM 978 C CA . GLY A 1 123 ? -0.571 3.563 -13.158 1.00 46.22 123 GLY A CA 1
ATOM 979 C C . GLY A 1 123 ? 0.024 4.585 -14.118 1.00 46.22 123 GLY A C 1
ATOM 980 O O . GLY A 1 123 ? -0.375 5.748 -14.070 1.00 46.22 123 GLY A O 1
ATOM 981 N N . ASN A 1 124 ? 0.930 4.190 -15.015 1.00 38.16 124 ASN A N 1
ATOM 982 C CA . ASN A 1 124 ? 1.316 5.081 -16.103 1.00 38.16 124 ASN A CA 1
ATOM 983 C C . ASN A 1 124 ? 0.210 5.087 -17.164 1.00 38.16 124 ASN A C 1
ATOM 985 O O . ASN A 1 124 ? -0.116 4.024 -17.697 1.00 38.16 124 ASN A O 1
ATOM 989 N N . PRO A 1 125 ? -0.364 6.251 -17.517 1.00 33.53 125 PRO A N 1
ATOM 990 C CA . PRO A 1 125 ? -1.153 6.337 -18.728 1.00 33.53 125 PRO A CA 1
ATOM 991 C C . PRO A 1 125 ? -0.201 6.049 -19.890 1.00 33.53 125 PRO A C 1
ATOM 993 O O . PRO A 1 125 ? 0.667 6.855 -20.214 1.00 33.53 125 PRO A O 1
ATOM 996 N N . THR A 1 126 ? -0.327 4.876 -20.501 1.00 38.03 126 THR A N 1
ATOM 997 C CA . THR A 1 126 ? 0.217 4.634 -21.834 1.00 38.03 126 THR A CA 1
ATOM 998 C C . THR A 1 126 ? -0.486 5.569 -22.806 1.00 38.03 126 THR A C 1
ATOM 1000 O O . THR A 1 126 ? -1.591 5.264 -23.248 1.00 38.03 126 THR A O 1
ATOM 1003 N N . THR A 1 127 ? 0.160 6.694 -23.110 1.00 34.25 127 THR A N 1
ATOM 1004 C CA . THR A 1 127 ? 0.139 7.381 -24.413 1.00 34.25 127 THR A CA 1
ATOM 1005 C C . THR A 1 127 ? 1.325 8.320 -24.508 1.00 34.25 127 THR A C 1
ATOM 1007 O O . THR A 1 127 ? 1.479 9.149 -23.584 1.00 34.25 127 THR A O 1
#

Nearest PDB structures (foldseek):
  4jgl-assembly1_A  TM=2.742E-01  e=4.034E-01  Bacteroides eggerthii DSM 20697
  8xi3-assembly1_B  TM=2.128E-01  e=1.438E+00  Mus musculus
  1vav-assembly2_B  TM=1.873E-01  e=9.179E+00  Pseudomonas aeruginosa PAO1

Radius of gyration: 14.25 Å; Cα contacts (8 Å, |Δi|>4): 271; chains: 1; bounding box: 36×30×44 Å

Solvent-accessible surface area (backbone atoms only — not comparable to full-atom values): 7288 Å² total; per-residue (Å²): 131,75,62,81,43,42,66,54,64,67,57,40,76,67,61,45,42,11,34,39,40,41,54,80,62,48,38,36,37,41,30,42,39,62,44,58,45,73,50,99,85,49,33,32,40,42,36,53,75,44,31,30,37,28,47,27,39,82,95,56,40,76,70,61,68,59,38,74,49,86,71,71,66,49,74,48,53,29,78,73,51,42,32,31,66,46,78,40,98,89,64,41,45,32,38,40,30,75,91,68,22,38,35,34,38,47,66,64,77,89,79,48,85,81,61,41,76,81,70,77,75,96,76,70,79,92,122

Secondary structure (DSSP, 8-state):
-PPPB--THHHHHT---SEEEEE-SSEEEEEEEEEEEE-TTSEEEEEESSEEEEEB-GGG-B-S--EEE--PPEEEETTTS-EEEEEETTTEEEEEETTTEEEE-SPPS---TTTTTTPPPTT----

Mean predicted aligned error: 6.82 Å

Foldseek 3Di:
DWDKDLACVVVQVLFAFAKKWDDPPFKIKIFTFPHWDQDPVQKIKTFGPWMWMFTADPPRHTDDAIATDDTDIDIDHSRPKIWTWDADPPQGIWIDIPPQMIGGRDHDDDDDNVNSGDDDDPGDPDD